Protein AF-A0A6V7IH63-F1 (afdb_monomer_lite)

InterPro domains:
  IPR001715 Calponin homology domain [PF00307] (1-78)
  IPR001715 Calponin homology domain [PS50021] (1-80)
  IPR036872 CH domain superfamily [G3DSA:1.10.418.10] (1-89)
  IPR036872 CH domain superfamily [SSF47576] (2-75)

Sequence (102 aa):
TDWNDGRALCSIVRNLGGPAPMYDKINPDPSYWESNIQQGIDGAKKLGVEPILKAKDMADQNVEHLGVMAYAANFQWVKPRPQASEQIAVHIESTSARVQQP

Radius of gyration: 20.45 Å; chains: 1; bounding box: 69×29×49 Å

Foldseek 3Di:
DVPLLLLVLQVLLVQLQFDADDNVPRDSDLVCSLVSNVRSQVRVVVLVQHQPDHSVLSNDPPRDVVSVVVSVVSSVPRHRDPHPVRDDDDDDPPDDDDDDDD

Secondary structure (DSSP, 8-state):
-TTTTSHHHHHHHHHTT-----GGGS--SGGGHHHHHHHHHHHHHHTT---SS-HHHHHSTT--HHHHHHHHHHGGGSPP---GGG----------------

pLDDT: mean 85.53, std 13.05, range [45.19, 97.62]

Organism: NCBI:txid1563983

Structure (mmCIF, N/CA/C/O backbone):
data_AF-A0A6V7IH63-F1
#
_entry.id   AF-A0A6V7IH63-F1
#
loop_
_atom_site.group_PDB
_atom_site.id
_atom_site.type_symbol
_atom_site.label_atom_id
_atom_site.label_alt_id
_atom_site.label_comp_id
_atom_site.label_asym_id
_atom_site.label_entity_id
_atom_site.label_seq_id
_atom_site.pdbx_PDB_ins_code
_atom_site.Cartn_x
_atom_site.Cartn_y
_atom_site.Cartn_z
_atom_site.occupancy
_atom_site.B_iso_or_equiv
_atom_site.auth_seq_id
_atom_site.auth_comp_id
_atom_site.auth_asym_id
_atom_site.auth_atom_id
_atom_site.pdbx_PDB_model_num
ATOM 1 N N . THR A 1 1 ? 5.692 -13.789 -6.579 1.00 60.56 1 THR A N 1
ATOM 2 C CA . THR A 1 1 ? 4.955 -13.752 -5.297 1.00 60.56 1 THR A CA 1
ATOM 3 C C . THR A 1 1 ? 3.710 -12.909 -5.443 1.00 60.56 1 THR A C 1
ATOM 5 O O . THR A 1 1 ? 3.760 -11.923 -6.164 1.00 60.56 1 THR A O 1
ATOM 8 N N . ASP A 1 2 ? 2.627 -13.259 -4.749 1.00 81.12 2 ASP A N 1
ATOM 9 C CA . ASP A 1 2 ? 1.299 -12.615 -4.872 1.00 81.12 2 ASP A CA 1
ATOM 10 C C . ASP A 1 2 ? 1.223 -11.167 -4.330 1.00 81.12 2 ASP A C 1
ATOM 12 O O . ASP A 1 2 ? 0.152 -10.573 -4.260 1.00 81.12 2 ASP A O 1
ATOM 16 N N . TRP A 1 3 ? 2.356 -10.594 -3.915 1.00 89.25 3 TRP A N 1
ATOM 17 C CA . TRP A 1 3 ? 2.454 -9.259 -3.314 1.00 89.25 3 TRP A CA 1
ATOM 18 C C . TRP A 1 3 ? 2.976 -8.190 -4.276 1.00 89.25 3 TRP A C 1
ATOM 20 O O . TRP A 1 3 ? 2.707 -7.004 -4.089 1.00 89.25 3 TRP A O 1
ATOM 30 N N . ASN A 1 4 ? 3.732 -8.609 -5.290 1.00 91.81 4 ASN A N 1
ATOM 31 C CA . ASN A 1 4 ? 4.547 -7.727 -6.120 1.00 91.81 4 ASN A CA 1
ATOM 32 C C . ASN A 1 4 ? 3.715 -6.809 -7.011 1.00 91.81 4 ASN A C 1
ATOM 34 O O . ASN A 1 4 ? 4.152 -5.719 -7.347 1.00 91.81 4 ASN A O 1
ATOM 38 N N . ASP A 1 5 ? 2.510 -7.231 -7.379 1.00 92.25 5 ASP A N 1
ATOM 39 C CA . ASP A 1 5 ? 1.606 -6.431 -8.203 1.00 92.25 5 ASP A CA 1
ATOM 40 C C . ASP A 1 5 ? 0.896 -5.309 -7.420 1.00 92.25 5 ASP A C 1
ATOM 42 O O . ASP A 1 5 ? 0.202 -4.475 -8.011 1.00 92.25 5 ASP A O 1
ATOM 46 N N . GLY A 1 6 ? 1.058 -5.283 -6.091 1.00 93.25 6 GLY A N 1
ATOM 47 C CA . GLY A 1 6 ? 0.438 -4.333 -5.172 1.00 93.25 6 GLY A CA 1
ATOM 48 C C . GLY A 1 6 ? -1.044 -4.591 -4.879 1.00 93.25 6 GLY A C 1
ATOM 49 O O . GLY A 1 6 ? -1.624 -3.880 -4.055 1.00 93.25 6 GLY A O 1
ATOM 50 N N . ARG A 1 7 ? -1.682 -5.602 -5.487 1.00 94.88 7 ARG A N 1
ATOM 51 C CA . ARG A 1 7 ? -3.122 -5.875 -5.312 1.00 94.88 7 ARG A CA 1
ATOM 52 C C . ARG A 1 7 ? -3.450 -6.314 -3.895 1.00 94.88 7 ARG A C 1
ATOM 54 O O . ARG A 1 7 ? -4.404 -5.799 -3.305 1.00 94.88 7 ARG A O 1
ATOM 61 N N . ALA A 1 8 ? -2.654 -7.227 -3.338 1.00 94.00 8 ALA A N 1
ATOM 62 C CA . ALA A 1 8 ? -2.827 -7.707 -1.969 1.00 94.00 8 ALA A CA 1
ATOM 63 C C . ALA A 1 8 ? -2.691 -6.560 -0.954 1.00 94.00 8 ALA A C 1
ATOM 65 O O . ALA A 1 8 ? -3.580 -6.355 -0.125 1.00 94.00 8 ALA A O 1
ATOM 66 N N . LEU A 1 9 ? -1.631 -5.753 -1.079 1.00 94.94 9 LEU A N 1
ATOM 67 C CA . LEU A 1 9 ? -1.371 -4.625 -0.183 1.00 94.94 9 LEU A CA 1
ATOM 68 C C . LEU A 1 9 ? -2.492 -3.579 -0.239 1.00 94.94 9 LEU A C 1
ATOM 70 O O . LEU A 1 9 ? -3.038 -3.203 0.798 1.00 94.94 9 LEU A O 1
ATOM 74 N N . CYS A 1 10 ? -2.879 -3.143 -1.440 1.00 95.38 10 CYS A N 1
ATOM 75 C CA . CYS A 1 10 ? -3.962 -2.174 -1.614 1.00 95.38 10 CYS A CA 1
ATOM 76 C C . CYS A 1 10 ? -5.292 -2.689 -1.050 1.00 95.38 10 CYS A C 1
ATOM 78 O O . CYS A 1 10 ? -6.027 -1.930 -0.420 1.00 95.38 10 CYS A O 1
ATOM 80 N N . SER A 1 11 ? -5.581 -3.983 -1.215 1.00 93.44 11 SER A N 1
ATOM 81 C CA . SER A 1 11 ? -6.801 -4.597 -0.681 1.00 93.44 11 SER A CA 1
ATOM 82 C C . SER A 1 11 ? -6.818 -4.604 0.849 1.00 93.44 11 SER A C 1
ATOM 84 O O . SER A 1 11 ? -7.831 -4.239 1.443 1.00 93.44 11 SER A O 1
ATOM 86 N N . ILE A 1 12 ? -5.699 -4.947 1.500 1.00 93.75 12 ILE A N 1
ATOM 87 C CA . ILE A 1 12 ? -5.567 -4.900 2.968 1.00 93.75 12 ILE A CA 1
ATOM 88 C C . ILE A 1 12 ? -5.798 -3.477 3.478 1.00 93.75 12 ILE A C 1
ATOM 90 O O . ILE A 1 12 ? -6.632 -3.256 4.355 1.00 93.75 12 ILE A O 1
ATOM 94 N N . VAL A 1 13 ? -5.097 -2.502 2.895 1.00 94.94 13 VAL A N 1
ATOM 95 C CA . VAL A 1 13 ? -5.198 -1.090 3.283 1.00 94.94 13 VAL A CA 1
ATOM 96 C C . VAL A 1 13 ? -6.630 -0.589 3.139 1.00 94.94 13 VAL A C 1
ATOM 98 O O . VAL A 1 13 ? -7.163 0.020 4.065 1.00 94.94 13 VAL A O 1
ATOM 101 N N . ARG A 1 14 ? -7.278 -0.892 2.012 1.00 92.69 14 ARG A N 1
ATOM 102 C CA . ARG A 1 14 ? -8.665 -0.502 1.753 1.00 92.69 14 ARG A CA 1
ATOM 103 C C . ARG A 1 14 ? -9.635 -1.131 2.753 1.00 92.69 14 ARG A C 1
ATOM 105 O O . ARG A 1 14 ? -10.467 -0.420 3.310 1.00 92.69 14 ARG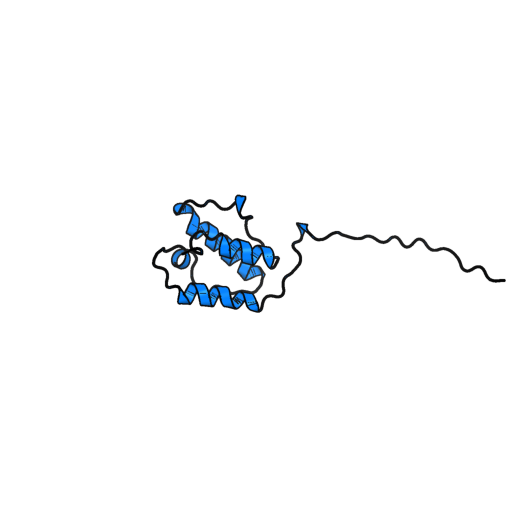 A O 1
ATOM 112 N N . ASN A 1 15 ? -9.499 -2.428 3.024 1.00 91.44 15 ASN A N 1
ATOM 113 C CA . ASN A 1 15 ? -10.363 -3.145 3.966 1.00 91.44 15 ASN A CA 1
ATOM 114 C C . ASN A 1 15 ? -10.204 -2.656 5.413 1.00 91.44 15 ASN A C 1
ATOM 116 O O . ASN A 1 15 ? -11.143 -2.745 6.198 1.00 91.44 15 ASN A O 1
ATOM 120 N N . LEU A 1 16 ? -9.047 -2.092 5.764 1.00 92.75 16 LEU A N 1
ATOM 121 C CA . LEU A 1 16 ? -8.814 -1.454 7.062 1.00 92.75 16 LEU A CA 1
ATOM 122 C C . LEU A 1 16 ? -9.306 0.004 7.126 1.00 92.75 16 LEU A C 1
ATOM 124 O O . LEU A 1 16 ? -9.187 0.647 8.171 1.00 92.75 16 LEU A O 1
ATOM 128 N N . GLY A 1 17 ? -9.882 0.523 6.037 1.00 91.06 17 GLY A N 1
ATOM 129 C CA . GLY A 1 17 ? -10.407 1.885 5.937 1.00 91.06 17 GLY A CA 1
ATOM 130 C C . GLY A 1 17 ? -9.385 2.918 5.452 1.00 91.06 17 GLY A C 1
ATOM 131 O O . GLY A 1 17 ? -9.636 4.119 5.544 1.00 91.06 17 GLY A O 1
ATOM 132 N N . GLY A 1 18 ? -8.228 2.477 4.956 1.00 91.75 18 GLY A N 1
ATOM 133 C CA . GLY A 1 18 ? -7.197 3.334 4.378 1.00 91.75 18 GLY A CA 1
ATOM 134 C C . GLY A 1 18 ? -7.474 3.668 2.908 1.00 91.75 18 GLY A C 1
ATOM 135 O O . GLY A 1 18 ? -8.176 2.930 2.213 1.00 91.75 18 GLY A O 1
ATOM 136 N N . PRO A 1 19 ? -6.924 4.777 2.389 1.00 91.88 19 PRO A N 1
ATOM 137 C CA . PRO A 1 19 ? -7.111 5.143 0.993 1.00 91.88 19 PRO A CA 1
ATOM 138 C C . PRO A 1 19 ? -6.151 4.349 0.102 1.00 91.88 19 PRO A C 1
ATOM 140 O O . PRO A 1 19 ? -4.954 4.618 0.084 1.00 91.88 19 PRO A O 1
ATOM 143 N N . ALA A 1 20 ? -6.692 3.402 -0.660 1.00 93.94 20 ALA A N 1
ATOM 144 C CA . ALA A 1 20 ? -5.974 2.657 -1.690 1.00 93.94 20 ALA A CA 1
ATOM 145 C C . ALA A 1 20 ? -6.891 2.373 -2.900 1.00 93.94 20 ALA A C 1
ATOM 147 O O . ALA A 1 20 ? -8.123 2.366 -2.744 1.00 93.94 20 ALA A O 1
ATOM 148 N N . PRO A 1 21 ? -6.321 2.151 -4.103 1.00 92.31 21 PRO A N 1
ATOM 149 C CA . PRO A 1 21 ? -7.082 1.788 -5.295 1.00 92.31 21 PRO A CA 1
ATOM 150 C C . PRO A 1 21 ? -7.913 0.518 -5.100 1.00 92.31 21 PRO A C 1
ATOM 152 O O . PRO A 1 21 ? -7.537 -0.390 -4.358 1.00 92.31 21 PRO A O 1
ATOM 155 N N . MET A 1 22 ? -9.048 0.449 -5.794 1.00 89.75 22 MET A N 1
ATOM 156 C CA . MET A 1 22 ? -9.854 -0.770 -5.866 1.00 89.75 22 MET A CA 1
ATOM 157 C C . MET A 1 22 ? -9.173 -1.790 -6.789 1.00 89.75 22 MET A C 1
ATOM 159 O O . MET A 1 22 ? -8.462 -1.408 -7.714 1.00 89.75 22 MET A O 1
ATOM 163 N N . TYR A 1 23 ? -9.391 -3.080 -6.531 1.00 88.19 23 TYR A N 1
ATOM 164 C CA . TYR A 1 23 ? -8.746 -4.193 -7.235 1.00 88.19 23 TYR A CA 1
ATOM 165 C C . TYR A 1 23 ? -8.844 -4.115 -8.772 1.00 88.19 23 TYR A C 1
ATOM 167 O O . TYR A 1 23 ? -7.887 -4.430 -9.475 1.00 88.19 23 TYR A O 1
ATOM 175 N N . ASP A 1 24 ? -9.987 -3.673 -9.294 1.00 90.44 24 ASP A N 1
ATOM 176 C CA . ASP A 1 24 ? -10.267 -3.479 -10.722 1.00 90.44 24 ASP A CA 1
ATOM 177 C C . ASP A 1 24 ? -9.509 -2.292 -11.341 1.00 90.44 24 ASP A C 1
ATOM 179 O O . ASP A 1 24 ? -9.252 -2.278 -12.542 1.00 90.44 24 ASP A O 1
ATOM 183 N N . LYS A 1 25 ? -9.112 -1.313 -10.522 1.00 92.00 25 LYS A N 1
ATOM 184 C CA . LYS A 1 25 ? -8.368 -0.113 -10.934 1.00 92.00 25 LYS A CA 1
ATOM 185 C C . LYS A 1 25 ? -6.850 -0.274 -10.846 1.00 92.00 25 LYS A C 1
ATOM 187 O O . LYS A 1 25 ? -6.127 0.659 -11.187 1.00 92.00 25 LYS A O 1
ATOM 192 N N . ILE A 1 26 ? -6.361 -1.424 -10.386 1.00 93.75 26 ILE A N 1
ATOM 193 C CA . ILE A 1 26 ? -4.928 -1.718 -10.292 1.00 93.75 26 ILE A CA 1
ATOM 194 C C . ILE A 1 26 ? -4.454 -2.338 -11.607 1.00 93.75 26 ILE A C 1
ATOM 196 O O . ILE A 1 26 ? -4.926 -3.405 -12.007 1.00 93.75 26 ILE A O 1
ATOM 200 N N . ASN A 1 27 ? -3.490 -1.699 -12.272 1.00 93.88 27 ASN A N 1
ATOM 201 C CA . ASN A 1 27 ? -2.918 -2.224 -13.509 1.00 93.88 27 ASN A CA 1
ATOM 202 C C . ASN A 1 27 ? -2.004 -3.429 -13.196 1.00 93.88 27 ASN A C 1
ATOM 2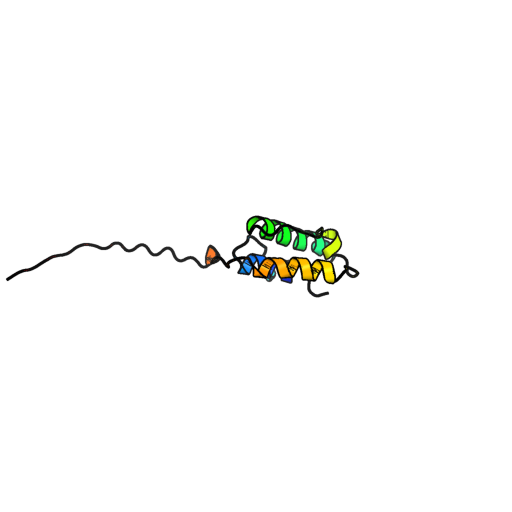04 O O . ASN A 1 27 ? -1.054 -3.259 -12.432 1.00 93.88 27 ASN A O 1
ATOM 208 N N . PRO A 1 28 ? -2.271 -4.637 -13.733 1.00 90.81 28 PRO A N 1
ATOM 209 C CA . PRO A 1 28 ? -1.451 -5.818 -13.458 1.00 90.81 28 PRO A CA 1
ATOM 210 C C . PRO A 1 28 ? -0.092 -5.820 -14.175 1.00 90.81 28 PRO A C 1
ATOM 212 O O . PRO A 1 28 ? 0.727 -6.689 -13.885 1.00 90.81 28 PRO A O 1
ATOM 215 N N . ASP A 1 29 ? 0.152 -4.901 -15.112 1.00 94.31 29 ASP A N 1
ATOM 216 C CA . ASP A 1 29 ? 1.407 -4.839 -15.863 1.00 94.31 29 ASP A CA 1
ATOM 217 C C . ASP A 1 29 ? 2.613 -4.584 -14.923 1.00 94.31 29 ASP A C 1
ATOM 219 O O . ASP A 1 29 ? 2.554 -3.663 -14.099 1.00 94.31 29 ASP A O 1
ATOM 223 N N . PRO A 1 30 ? 3.712 -5.362 -15.039 1.00 93.31 30 PRO A N 1
ATOM 224 C CA . PRO A 1 30 ? 4.922 -5.206 -14.227 1.00 93.31 30 PRO A CA 1
ATOM 225 C C . PRO A 1 30 ? 5.508 -3.794 -14.169 1.00 93.31 30 PRO A C 1
ATOM 227 O O . PRO A 1 30 ? 6.078 -3.408 -13.151 1.00 93.31 30 PRO A O 1
ATOM 230 N N . SER A 1 31 ? 5.339 -2.993 -15.222 1.00 95.00 31 SER A N 1
ATOM 231 C CA . SER A 1 31 ? 5.780 -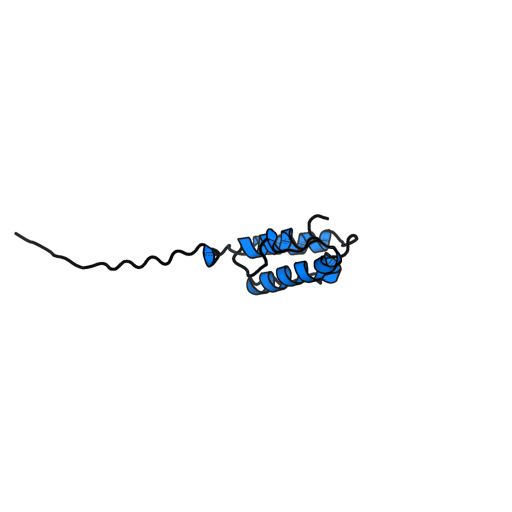1.593 -15.248 1.00 95.00 31 SER A CA 1
ATOM 232 C C . SER A 1 31 ? 5.036 -0.693 -14.251 1.00 95.00 31 SER A C 1
ATOM 234 O O . SER A 1 31 ? 5.542 0.366 -13.885 1.00 95.00 31 SER A O 1
ATOM 236 N N . TYR A 1 32 ? 3.868 -1.124 -13.766 1.00 95.81 32 TYR A N 1
ATOM 237 C CA . TYR A 1 32 ? 3.048 -0.398 -12.794 1.00 95.81 32 TYR A CA 1
ATOM 238 C C . TYR A 1 32 ? 3.172 -0.938 -11.367 1.00 95.81 32 TYR A C 1
ATOM 240 O O . TYR A 1 32 ? 2.694 -0.288 -10.441 1.00 95.81 32 TYR A O 1
ATOM 248 N N . TRP A 1 33 ? 3.822 -2.084 -11.155 1.00 95.25 33 TRP A N 1
ATOM 249 C CA . TRP A 1 33 ? 3.907 -2.750 -9.850 1.00 95.25 33 TRP A CA 1
ATOM 250 C C . TRP A 1 33 ? 4.463 -1.850 -8.747 1.00 95.25 33 TRP A C 1
ATOM 252 O O . TRP A 1 33 ? 3.836 -1.701 -7.699 1.00 95.25 33 TRP A O 1
ATOM 262 N N . GLU A 1 34 ? 5.581 -1.170 -9.007 1.00 96.06 34 GLU A N 1
ATOM 263 C CA . GLU A 1 34 ? 6.169 -0.223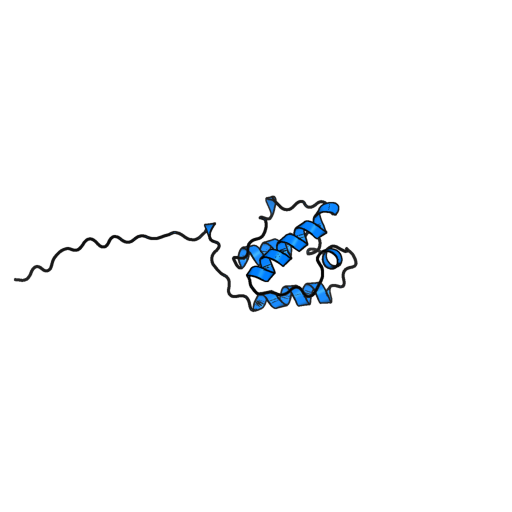 -8.053 1.00 96.06 34 GLU A CA 1
ATOM 264 C C . GLU A 1 34 ? 5.181 0.901 -7.699 1.00 96.06 34 GLU A C 1
ATOM 266 O O . GLU A 1 34 ? 4.997 1.227 -6.527 1.00 96.06 34 GLU A O 1
ATOM 271 N N . SER A 1 35 ? 4.476 1.451 -8.691 1.00 97.19 35 SER A N 1
ATOM 272 C CA . SER A 1 35 ? 3.471 2.497 -8.466 1.00 97.19 35 SER A CA 1
ATOM 273 C C . SER A 1 35 ? 2.254 1.982 -7.690 1.00 97.19 35 SER A C 1
ATOM 275 O O . SER A 1 35 ? 1.736 2.678 -6.813 1.00 97.19 35 SER A O 1
ATOM 277 N N . ASN A 1 36 ? 1.797 0.762 -7.972 1.00 96.50 36 ASN A N 1
ATOM 278 C CA . ASN A 1 36 ? 0.691 0.127 -7.258 1.00 96.50 36 ASN A CA 1
ATOM 279 C C . ASN A 1 36 ? 1.049 -0.092 -5.785 1.00 96.50 36 ASN A C 1
ATOM 281 O O . ASN A 1 36 ? 0.274 0.261 -4.896 1.00 96.50 36 ASN A O 1
ATOM 285 N N . ILE A 1 37 ? 2.243 -0.628 -5.521 1.00 96.12 37 ILE A N 1
ATOM 286 C CA . ILE A 1 37 ? 2.744 -0.834 -4.161 1.00 96.12 37 ILE A CA 1
ATOM 287 C C . ILE A 1 37 ? 2.897 0.505 -3.442 1.00 96.12 37 ILE A C 1
ATOM 289 O O . ILE A 1 37 ? 2.487 0.619 -2.288 1.00 96.12 37 ILE A O 1
ATOM 293 N N . GLN A 1 38 ? 3.432 1.531 -4.110 1.00 97.62 38 GLN A N 1
ATOM 294 C CA . GLN A 1 38 ? 3.603 2.857 -3.518 1.00 97.62 38 GLN A CA 1
ATOM 295 C C . GLN A 1 38 ? 2.262 3.451 -3.063 1.00 97.62 38 GLN A C 1
ATOM 297 O O . GLN A 1 38 ? 2.162 3.947 -1.943 1.00 97.62 38 GLN A O 1
ATOM 302 N N . GLN A 1 39 ? 1.207 3.314 -3.873 1.00 96.88 39 GLN A N 1
ATOM 303 C CA . GLN A 1 39 ? -0.146 3.728 -3.486 1.00 96.88 39 GLN A CA 1
ATOM 304 C C . GLN A 1 39 ? -0.650 2.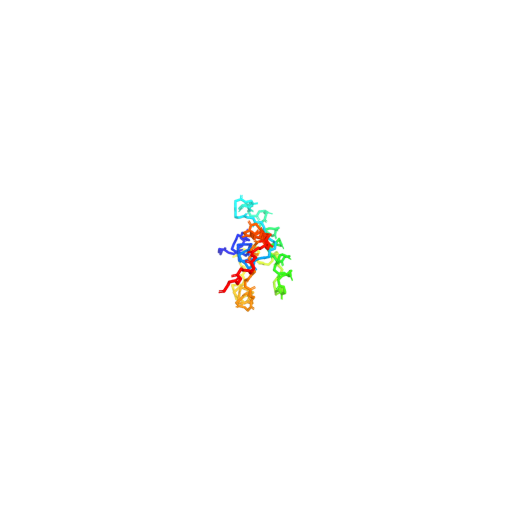976 -2.244 1.00 96.88 39 GLN A C 1
ATOM 306 O O . GLN A 1 39 ? -1.245 3.586 -1.354 1.00 96.88 39 GLN A O 1
ATOM 311 N N . GLY A 1 40 ? -0.379 1.670 -2.153 1.00 96.19 40 GLY A N 1
ATOM 312 C CA . GLY A 1 40 ? -0.673 0.870 -0.964 1.00 96.19 40 GLY A CA 1
ATOM 313 C C . GLY A 1 40 ? 0.088 1.354 0.275 1.00 96.19 40 GLY A C 1
ATOM 314 O O . GLY A 1 40 ? -0.522 1.576 1.319 1.00 96.19 40 GLY A O 1
ATOM 315 N N . ILE A 1 41 ? 1.398 1.593 0.156 1.00 96.94 41 ILE A N 1
ATOM 316 C CA . ILE A 1 41 ? 2.248 2.112 1.241 1.00 96.94 41 ILE A CA 1
ATOM 317 C C . ILE A 1 41 ? 1.747 3.476 1.731 1.00 96.94 41 ILE A C 1
ATOM 319 O O . ILE A 1 41 ? 1.640 3.702 2.936 1.00 96.94 41 ILE A O 1
ATOM 323 N N . ASP A 1 42 ? 1.407 4.388 0.822 1.00 97.31 42 ASP A N 1
ATOM 324 C CA . ASP A 1 42 ? 0.934 5.725 1.191 1.00 97.31 42 ASP A CA 1
ATOM 325 C C . ASP A 1 42 ? -0.436 5.685 1.881 1.00 97.31 42 ASP A C 1
ATOM 327 O O . ASP A 1 42 ? -0.703 6.465 2.802 1.00 97.31 42 ASP A O 1
ATOM 331 N N . GLY A 1 43 ? -1.298 4.746 1.489 1.00 95.44 43 GLY A N 1
ATOM 332 C CA . GLY A 1 43 ? -2.538 4.459 2.203 1.00 95.44 43 GLY A CA 1
ATOM 333 C C . GLY A 1 43 ? -2.298 3.849 3.588 1.00 95.44 43 GLY A C 1
ATOM 334 O O . GLY A 1 43 ? -2.936 4.261 4.558 1.00 95.44 43 GLY A O 1
ATOM 335 N N . ALA A 1 44 ? -1.343 2.924 3.707 1.00 95.19 44 ALA A N 1
ATOM 336 C CA . ALA A 1 44 ? -0.958 2.282 4.964 1.00 95.19 44 ALA A CA 1
ATOM 337 C C . ALA A 1 44 ? -0.380 3.279 5.983 1.00 95.19 44 ALA A C 1
ATOM 339 O O . ALA A 1 44 ? -0.748 3.242 7.157 1.00 95.19 44 ALA A O 1
ATOM 340 N N . LYS A 1 45 ? 0.433 4.245 5.535 1.00 95.75 45 LYS A N 1
ATOM 341 C CA . LYS A 1 45 ? 0.941 5.334 6.389 1.00 95.75 45 LYS A CA 1
ATOM 342 C C . LYS A 1 45 ? -0.181 6.145 7.029 1.00 95.75 45 LYS A C 1
ATOM 344 O O . LYS A 1 45 ? -0.109 6.488 8.204 1.00 95.75 45 LYS A O 1
ATOM 349 N N . LYS A 1 46 ? -1.271 6.399 6.298 1.00 93.81 46 LYS A N 1
ATOM 350 C CA . LYS A 1 46 ? -2.454 7.098 6.839 1.00 93.81 46 LYS A CA 1
ATOM 351 C C . LYS A 1 46 ? -3.214 6.273 7.882 1.00 93.81 46 LYS A C 1
ATOM 353 O O . LYS A 1 46 ? -3.971 6.837 8.668 1.00 93.81 46 LYS A O 1
ATOM 358 N N . LEU A 1 47 ? -2.998 4.958 7.912 1.00 92.00 47 LEU A N 1
ATOM 359 C CA . LEU A 1 47 ? -3.470 4.063 8.970 1.00 92.00 47 LEU A CA 1
ATOM 360 C C . LEU A 1 47 ? -2.487 3.959 10.150 1.00 92.00 47 LEU A C 1
ATOM 362 O O . LEU A 1 47 ? -2.817 3.308 11.139 1.00 92.00 47 LEU A O 1
ATOM 366 N N . GLY A 1 48 ? -1.321 4.612 10.072 1.00 93.31 48 GLY A N 1
ATOM 367 C CA . GLY A 1 48 ? -0.257 4.549 11.076 1.00 93.31 48 GLY A CA 1
ATOM 368 C C . GLY A 1 48 ? 0.699 3.365 10.902 1.00 93.31 48 GLY A C 1
ATOM 369 O O . GLY A 1 48 ? 1.417 3.031 11.840 1.00 93.31 48 GLY A O 1
ATOM 370 N N . VAL A 1 49 ? 0.699 2.710 9.736 1.00 95.25 49 VAL A N 1
ATOM 371 C CA . VAL A 1 49 ? 1.613 1.602 9.429 1.00 95.25 49 VAL A CA 1
ATOM 372 C C . VAL A 1 49 ? 2.806 2.131 8.639 1.00 95.25 49 VAL A C 1
ATOM 374 O O . VAL A 1 49 ? 2.689 2.455 7.455 1.00 95.25 49 VAL A O 1
ATOM 377 N N . GLU A 1 50 ? 3.966 2.197 9.290 1.00 94.69 50 GLU A N 1
ATOM 378 C CA . GLU A 1 50 ? 5.206 2.655 8.661 1.00 94.69 50 GLU A CA 1
ATOM 379 C C . GLU A 1 50 ? 5.819 1.575 7.752 1.00 94.69 50 GLU A C 1
ATOM 381 O O . GLU A 1 50 ? 5.895 0.405 8.145 1.00 94.69 50 GLU A O 1
ATOM 386 N N . PRO A 1 51 ? 6.262 1.928 6.530 1.00 93.38 51 PRO A N 1
ATOM 387 C CA . PRO A 1 51 ? 6.905 0.986 5.627 1.00 93.38 51 PRO A CA 1
ATOM 388 C C . PRO A 1 51 ? 8.286 0.579 6.132 1.00 93.38 51 PRO A C 1
ATOM 390 O O . PRO A 1 51 ? 9.093 1.416 6.531 1.00 93.38 51 PRO A O 1
ATOM 393 N N . ILE A 1 52 ? 8.578 -0.714 6.027 1.00 92.12 52 ILE A N 1
ATOM 394 C CA . ILE A 1 52 ? 9.909 -1.276 6.310 1.00 92.12 52 ILE A CA 1
ATOM 395 C C . ILE A 1 52 ? 10.696 -1.616 5.034 1.00 92.12 52 ILE A C 1
ATOM 397 O O . ILE A 1 52 ? 11.896 -1.855 5.094 1.00 92.12 52 ILE A O 1
ATOM 401 N N . LEU A 1 53 ? 10.023 -1.614 3.880 1.00 90.31 53 LEU A N 1
ATOM 402 C CA . LEU A 1 53 ? 10.585 -1.847 2.550 1.00 90.31 53 LEU A CA 1
ATOM 403 C C . LEU A 1 53 ? 10.183 -0.703 1.619 1.00 90.31 53 LEU A C 1
ATOM 405 O O . LEU A 1 53 ? 9.118 -0.101 1.793 1.00 90.31 53 LEU A O 1
ATOM 409 N N . LYS A 1 54 ? 11.003 -0.418 0.603 1.00 94.00 54 LYS A N 1
ATOM 410 C CA . LYS A 1 54 ? 10.610 0.508 -0.466 1.00 94.00 54 LYS A CA 1
ATOM 411 C C . LYS A 1 54 ? 9.696 -0.203 -1.462 1.00 94.00 54 LYS A C 1
ATOM 413 O O . LYS A 1 54 ? 9.785 -1.416 -1.641 1.00 94.00 54 LYS A O 1
ATOM 418 N N . ALA A 1 55 ? 8.865 0.568 -2.164 1.00 94.44 55 ALA A N 1
ATOM 419 C CA . ALA A 1 55 ? 7.972 0.029 -3.189 1.00 94.44 55 ALA A CA 1
ATOM 420 C C . ALA A 1 55 ? 8.732 -0.731 -4.286 1.00 94.44 55 ALA A C 1
ATOM 422 O O . ALA A 1 55 ? 8.329 -1.827 -4.664 1.00 94.44 55 ALA A O 1
ATOM 423 N N . LYS A 1 56 ? 9.874 -0.187 -4.725 1.00 93.38 56 LYS A N 1
ATOM 424 C CA . LYS A 1 56 ? 10.768 -0.832 -5.691 1.00 93.38 56 LYS A CA 1
ATOM 425 C C . LYS A 1 56 ? 11.241 -2.211 -5.231 1.00 93.38 56 LYS A C 1
ATOM 427 O O . LYS A 1 56 ? 11.224 -3.151 -6.016 1.00 93.38 56 LYS A O 1
ATOM 432 N N . ASP A 1 57 ? 11.629 -2.328 -3.962 1.00 91.31 57 ASP A N 1
ATOM 433 C CA . ASP A 1 57 ? 12.151 -3.578 -3.406 1.00 91.31 57 ASP A CA 1
ATOM 434 C C . ASP A 1 57 ? 11.040 -4.635 -3.326 1.00 91.31 57 ASP A C 1
ATOM 436 O O . ASP A 1 57 ? 11.262 -5.793 -3.651 1.00 91.31 57 ASP A O 1
ATOM 440 N N . MET A 1 58 ? 9.819 -4.230 -2.961 1.00 91.25 58 MET A N 1
ATOM 441 C CA . MET A 1 58 ? 8.650 -5.117 -2.914 1.00 91.25 58 MET A CA 1
ATOM 442 C C . MET A 1 58 ? 8.121 -5.507 -4.309 1.00 91.25 58 MET A C 1
ATOM 444 O O . MET A 1 58 ? 7.504 -6.563 -4.452 1.00 91.25 58 MET A O 1
ATOM 448 N N . ALA A 1 59 ? 8.370 -4.688 -5.335 1.00 92.38 59 ALA A N 1
ATOM 449 C CA . ALA A 1 59 ? 8.022 -4.998 -6.722 1.00 92.38 59 ALA A CA 1
ATOM 450 C C . ALA A 1 59 ? 8.966 -6.046 -7.346 1.00 92.38 59 ALA A C 1
ATOM 452 O O . ALA A 1 59 ? 8.564 -6.759 -8.269 1.00 92.38 59 ALA A O 1
ATOM 453 N N . ASP A 1 60 ? 10.198 -6.179 -6.841 1.00 90.25 60 ASP A N 1
ATOM 454 C CA . ASP A 1 60 ? 11.188 -7.129 -7.359 1.00 90.25 60 ASP A CA 1
ATOM 455 C C . ASP A 1 60 ? 10.717 -8.581 -7.187 1.00 90.25 60 ASP A C 1
ATOM 457 O O . ASP A 1 60 ? 10.339 -9.024 -6.102 1.00 90.25 60 ASP A O 1
ATOM 461 N N . GLN A 1 61 ? 10.748 -9.361 -8.267 1.00 82.81 61 GLN A N 1
ATOM 462 C CA . GLN A 1 61 ? 10.366 -10.777 -8.250 1.00 82.81 61 GLN A CA 1
ATOM 463 C C . GLN A 1 61 ? 11.267 -11.635 -7.354 1.00 82.81 61 GLN A C 1
ATOM 465 O O . GLN A 1 61 ? 10.829 -12.683 -6.884 1.00 82.81 61 GLN A O 1
ATOM 470 N N . ASN A 1 62 ? 12.487 -11.171 -7.086 1.00 81.81 62 ASN A N 1
ATOM 471 C CA . ASN A 1 62 ? 13.452 -11.812 -6.197 1.00 81.81 62 ASN A CA 1
ATOM 472 C C . ASN A 1 62 ? 13.414 -11.232 -4.776 1.00 81.81 62 ASN A C 1
ATOM 474 O O . ASN A 1 62 ? 14.347 -11.457 -4.005 1.00 81.81 62 ASN A O 1
ATOM 478 N N . VAL A 1 63 ? 12.372 -10.463 -4.434 1.00 78.06 63 VAL A N 1
ATOM 479 C CA . VAL A 1 63 ? 12.245 -9.842 -3.114 1.00 78.06 63 VAL A CA 1
ATOM 480 C C . VAL A 1 63 ? 12.360 -10.878 -2.002 1.00 78.06 63 VAL A C 1
ATOM 482 O O . VAL A 1 63 ? 11.741 -11.946 -2.033 1.00 78.06 63 VAL A O 1
ATOM 485 N N . GLU A 1 64 ? 13.112 -10.519 -0.967 1.00 79.75 64 GLU A N 1
ATOM 486 C CA . GLU A 1 64 ? 13.176 -11.296 0.258 1.00 79.75 64 GLU A CA 1
ATOM 487 C C . GLU A 1 64 ? 11.785 -11.361 0.909 1.00 79.75 64 GLU A C 1
ATOM 489 O O . GLU A 1 64 ? 11.241 -10.370 1.406 1.00 79.75 64 GLU A O 1
ATOM 494 N N . HIS A 1 65 ? 11.195 -12.557 0.925 1.00 83.12 65 HIS A N 1
ATOM 495 C CA . HIS A 1 65 ? 9.840 -12.762 1.440 1.00 83.12 65 HIS A CA 1
ATOM 496 C C . HIS A 1 65 ? 9.703 -12.381 2.917 1.00 83.12 65 HIS A C 1
ATOM 498 O O . HIS A 1 65 ? 8.623 -11.975 3.342 1.00 83.12 65 HIS A O 1
ATOM 504 N N . LEU A 1 66 ? 10.785 -12.465 3.696 1.00 85.75 66 LEU A N 1
ATOM 505 C CA . LEU A 1 66 ? 10.764 -12.126 5.115 1.00 85.75 66 LEU A CA 1
ATOM 506 C C . LEU A 1 66 ? 10.390 -10.657 5.346 1.00 85.75 66 LEU A C 1
ATOM 508 O O . LEU A 1 66 ? 9.547 -10.377 6.197 1.00 85.75 66 LEU A O 1
ATOM 512 N N . GLY A 1 67 ? 10.936 -9.731 4.553 1.00 87.19 67 GLY A N 1
ATOM 513 C CA . GLY A 1 67 ? 10.591 -8.313 4.653 1.00 87.19 67 GLY A CA 1
ATOM 514 C C . GLY A 1 67 ? 9.129 -8.044 4.282 1.00 87.19 67 GLY A C 1
ATOM 515 O O . GLY A 1 67 ? 8.441 -7.282 4.957 1.00 87.19 67 GLY A O 1
ATOM 516 N N . VAL A 1 68 ? 8.619 -8.719 3.248 1.00 90.50 68 VAL A N 1
ATOM 517 C CA . VAL A 1 68 ? 7.216 -8.595 2.818 1.00 90.50 68 VAL A CA 1
ATOM 518 C C . VAL A 1 68 ? 6.264 -9.100 3.906 1.00 90.50 68 VAL A C 1
ATOM 520 O O . VAL A 1 68 ? 5.305 -8.414 4.261 1.00 90.50 68 VAL A O 1
ATOM 523 N N . MET A 1 69 ? 6.557 -10.265 4.489 1.00 90.44 69 MET A N 1
ATOM 524 C CA . MET A 1 69 ? 5.738 -10.868 5.545 1.00 90.44 69 MET A CA 1
ATOM 525 C C . MET A 1 69 ? 5.806 -10.073 6.851 1.00 90.44 69 MET A C 1
ATOM 527 O O . MET A 1 69 ? 4.780 -9.886 7.504 1.00 90.44 69 MET A O 1
ATOM 531 N N . ALA A 1 70 ? 6.983 -9.552 7.212 1.00 91.62 70 ALA A N 1
ATOM 532 C CA . ALA A 1 70 ? 7.135 -8.665 8.361 1.00 91.62 70 ALA A CA 1
ATOM 533 C C . ALA A 1 70 ? 6.298 -7.388 8.194 1.00 91.62 70 ALA A C 1
ATOM 535 O O . ALA A 1 70 ? 5.638 -6.956 9.139 1.00 91.62 70 ALA A O 1
ATOM 536 N N . TYR A 1 71 ? 6.253 -6.821 6.983 1.00 92.62 71 TYR A N 1
ATOM 537 C CA . TYR A 1 71 ? 5.422 -5.651 6.713 1.00 92.62 71 TYR A CA 1
ATOM 538 C C . TYR A 1 71 ? 3.931 -5.985 6.806 1.00 92.62 71 TYR A C 1
ATOM 540 O O . TYR A 1 71 ? 3.182 -5.272 7.471 1.00 92.62 71 TYR A O 1
ATOM 548 N N . ALA A 1 72 ? 3.505 -7.102 6.210 1.00 92.44 72 ALA A N 1
ATOM 549 C CA . ALA A 1 72 ? 2.126 -7.579 6.284 1.00 92.44 72 ALA A CA 1
ATOM 550 C C . ALA A 1 72 ? 1.668 -7.832 7.734 1.00 92.44 72 ALA A C 1
ATOM 552 O O . ALA A 1 72 ? 0.542 -7.495 8.101 1.00 92.44 72 ALA A O 1
ATOM 553 N N . ALA A 1 73 ? 2.550 -8.358 8.588 1.00 92.75 73 ALA A N 1
ATOM 554 C CA . ALA A 1 73 ? 2.249 -8.622 9.991 1.00 92.75 73 ALA A CA 1
ATOM 555 C C . ALA A 1 73 ? 1.943 -7.347 10.795 1.00 92.75 73 ALA A C 1
ATOM 557 O O . ALA A 1 73 ? 1.181 -7.415 11.758 1.00 92.75 73 ALA A O 1
ATOM 558 N N . ASN A 1 74 ? 2.463 -6.175 10.414 1.00 92.81 74 ASN A N 1
ATOM 559 C CA . ASN A 1 74 ? 2.165 -4.924 11.126 1.00 92.81 74 ASN A CA 1
ATOM 560 C C . ASN A 1 74 ? 0.684 -4.527 11.037 1.00 92.81 74 ASN A C 1
ATOM 562 O O . ASN A 1 74 ? 0.160 -3.884 11.947 1.00 92.81 74 ASN A O 1
ATOM 566 N N . PHE A 1 75 ? -0.018 -4.957 9.987 1.00 93.44 75 PHE A N 1
ATOM 567 C CA . PHE A 1 75 ? -1.435 -4.653 9.803 1.00 93.44 75 PHE A CA 1
ATOM 568 C C . PHE A 1 75 ? -2.347 -5.362 10.814 1.00 93.44 75 PHE A C 1
ATOM 570 O O . PHE A 1 75 ? -3.465 -4.901 11.029 1.00 93.44 75 PHE A O 1
ATOM 577 N N . GLN A 1 76 ? -1.880 -6.422 11.489 1.00 93.06 76 GLN A N 1
ATOM 578 C CA . GLN A 1 76 ? -2.682 -7.163 12.477 1.00 93.06 76 GLN A CA 1
ATOM 579 C C . GLN A 1 76 ? -3.127 -6.295 13.671 1.00 93.06 76 GLN A C 1
ATOM 581 O O . GLN A 1 76 ? -4.113 -6.604 14.336 1.00 93.06 76 GLN A O 1
ATOM 586 N N . TRP A 1 77 ? -2.408 -5.201 13.938 1.00 90.62 77 TRP A N 1
ATOM 587 C CA . TRP A 1 77 ? -2.671 -4.289 15.053 1.00 90.62 77 TRP A CA 1
ATOM 588 C C . TRP A 1 77 ? -3.548 -3.093 14.664 1.00 90.62 77 TRP A C 1
ATOM 590 O O . TRP A 1 77 ? -3.936 -2.295 15.521 1.00 90.62 77 TRP A O 1
ATOM 600 N N . VAL A 1 78 ? -3.874 -2.949 13.377 1.00 90.88 78 VAL A N 1
ATOM 601 C CA . VAL A 1 78 ? -4.713 -1.859 12.882 1.00 90.88 78 VAL A CA 1
ATOM 602 C C . VAL A 1 78 ? -6.172 -2.203 13.148 1.00 90.88 78 VAL A C 1
ATOM 604 O O . VAL A 1 78 ? -6.701 -3.178 12.622 1.00 90.88 78 VAL A O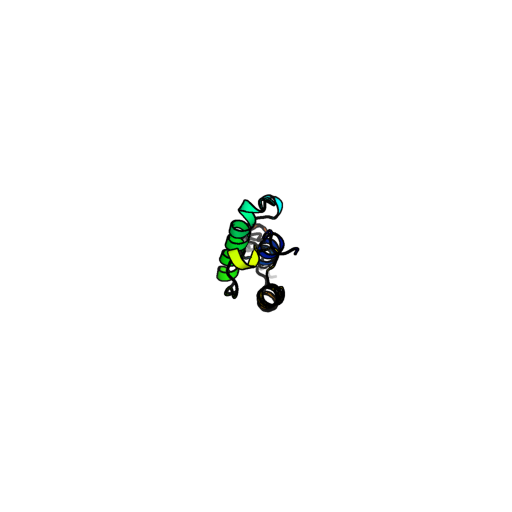 1
ATOM 607 N N . LYS A 1 79 ? -6.856 -1.375 13.944 1.00 88.25 79 LYS A N 1
ATOM 608 C CA . LYS A 1 79 ? -8.307 -1.501 14.129 1.00 88.25 79 LYS A CA 1
ATOM 609 C C . LYS A 1 79 ? -9.016 -1.146 12.812 1.00 88.25 79 LYS A C 1
ATOM 611 O O . LYS A 1 79 ? -8.857 -0.002 12.370 1.00 88.25 79 LYS A O 1
ATOM 616 N N . PRO A 1 80 ? -9.796 -2.062 12.206 1.00 85.50 80 PRO A N 1
ATOM 617 C CA . PRO A 1 80 ? -10.525 -1.768 10.978 1.00 85.50 80 PRO A CA 1
ATOM 618 C C . PRO A 1 80 ? -11.472 -0.585 11.183 1.00 85.50 80 PRO A C 1
ATOM 620 O O . PRO A 1 80 ? -12.185 -0.523 12.189 1.00 85.50 80 PRO A O 1
ATOM 623 N N . ARG A 1 81 ? -11.489 0.355 10.236 1.00 82.94 81 ARG A N 1
ATOM 624 C CA . ARG A 1 81 ? -12.479 1.438 10.200 1.00 82.94 81 ARG A CA 1
ATOM 625 C C . ARG A 1 81 ? -13.431 1.206 9.028 1.00 82.94 81 ARG A C 1
ATOM 627 O O . ARG A 1 81 ? -12.946 0.877 7.946 1.00 82.94 81 ARG A O 1
ATOM 634 N N . PRO A 1 82 ? -14.751 1.404 9.206 1.00 71.38 82 PRO A N 1
ATOM 635 C CA . PRO A 1 82 ? -15.699 1.298 8.104 1.00 71.38 82 PRO A CA 1
ATOM 636 C C . PRO A 1 82 ? -15.287 2.252 6.986 1.00 71.38 82 PRO A C 1
ATOM 638 O O . PRO A 1 82 ? -15.022 3.433 7.252 1.00 71.38 82 PRO A O 1
ATOM 641 N N . GLN A 1 83 ? -15.229 1.760 5.750 1.00 67.31 83 GLN A N 1
ATOM 642 C CA . GLN A 1 83 ? -14.910 2.614 4.610 1.00 67.31 83 GLN A CA 1
ATOM 643 C C . GLN A 1 83 ? -15.967 3.715 4.495 1.00 67.31 83 GLN A C 1
ATOM 645 O O . GLN A 1 83 ? -17.149 3.466 4.710 1.00 67.31 83 GLN A O 1
ATOM 650 N N . ALA A 1 84 ? -15.565 4.936 4.132 1.00 63.28 84 ALA A N 1
ATOM 651 C CA . ALA A 1 84 ? -16.499 6.063 4.027 1.00 63.28 84 ALA A CA 1
ATOM 652 C C . ALA A 1 84 ? -17.677 5.779 3.071 1.00 63.28 84 ALA A C 1
ATOM 654 O O . ALA A 1 84 ? -18.779 6.259 3.303 1.00 63.28 84 ALA A O 1
ATOM 655 N N . SER A 1 85 ? -17.471 4.951 2.039 1.00 63.44 85 SER A N 1
ATOM 656 C CA . SER A 1 85 ? -18.530 4.510 1.120 1.00 63.44 85 SER A CA 1
ATOM 657 C C . SER A 1 85 ? -19.582 3.593 1.754 1.00 63.44 85 SER A C 1
ATOM 659 O O . SER A 1 85 ? -20.649 3.422 1.180 1.00 63.44 85 SER A O 1
ATOM 661 N N . GLU A 1 86 ? -19.284 2.982 2.900 1.00 63.09 86 GLU A N 1
ATOM 662 C CA . GLU A 1 86 ? -20.175 2.067 3.627 1.00 63.09 86 GLU A CA 1
ATOM 663 C C . GLU A 1 86 ? -20.869 2.752 4.817 1.00 63.09 86 GLU A C 1
ATOM 665 O O . GLU A 1 86 ? -21.716 2.150 5.476 1.00 63.09 86 GLU A O 1
ATOM 670 N N . GLN A 1 87 ? -20.526 4.010 5.115 1.00 59.53 87 GLN A N 1
ATOM 671 C CA . GLN A 1 87 ? -21.117 4.750 6.227 1.00 59.53 87 GLN A CA 1
ATOM 672 C C . GLN A 1 87 ? -22.453 5.368 5.800 1.00 59.53 87 GLN A C 1
ATOM 674 O O . GLN A 1 87 ? -22.503 6.275 4.972 1.00 59.53 87 GLN A O 1
ATOM 679 N N . ILE A 1 88 ? -23.549 4.892 6.393 1.00 63.47 88 ILE A N 1
ATOM 680 C CA . ILE A 1 88 ? -24.878 5.493 6.244 1.00 63.47 88 ILE A CA 1
ATOM 681 C C . ILE A 1 88 ? -25.043 6.545 7.346 1.00 63.47 88 ILE A C 1
ATOM 683 O O . ILE A 1 88 ? -25.019 6.216 8.532 1.00 63.47 88 ILE A O 1
ATOM 687 N N . ALA A 1 89 ? -25.220 7.812 6.967 1.00 67.25 89 ALA A N 1
ATOM 688 C CA . ALA A 1 89 ? -25.580 8.867 7.910 1.00 67.25 89 ALA A CA 1
ATOM 689 C C . ALA A 1 89 ? -27.062 8.722 8.288 1.00 67.25 89 ALA A C 1
ATOM 691 O O . ALA A 1 89 ? -27.945 8.972 7.469 1.00 67.25 89 ALA A O 1
ATOM 692 N N . VAL A 1 90 ? -27.340 8.295 9.521 1.00 64.19 90 VAL A N 1
ATOM 693 C CA . VAL A 1 90 ? -28.711 8.170 10.033 1.00 64.19 90 VAL A CA 1
ATOM 694 C C . VAL A 1 90 ? -29.070 9.456 10.772 1.00 64.19 90 VAL A C 1
ATOM 696 O O . VAL A 1 90 ? -28.540 9.725 11.848 1.00 64.19 90 VAL A O 1
ATOM 699 N N . HIS A 1 91 ? -29.956 10.264 10.192 1.00 62.84 91 HIS A N 1
ATOM 700 C CA . HIS A 1 91 ? -30.506 11.448 10.849 1.00 62.84 91 HIS A CA 1
ATOM 701 C C . HIS A 1 91 ? -31.848 11.066 11.489 1.00 62.84 91 HIS A C 1
ATOM 703 O O . HIS A 1 91 ? -32.795 10.735 10.779 1.00 62.84 91 HIS A O 1
ATOM 709 N N . ILE A 1 92 ? -31.926 11.058 12.823 1.00 66.62 92 ILE A N 1
ATOM 710 C CA . ILE A 1 92 ? -33.180 10.805 13.548 1.00 66.62 92 ILE A CA 1
ATOM 711 C C . ILE A 1 92 ? -33.753 12.154 13.979 1.00 66.62 92 ILE A C 1
ATOM 713 O O . ILE A 1 92 ? -33.291 12.754 14.948 1.00 66.62 92 ILE A O 1
ATOM 717 N N . GLU A 1 93 ? -34.775 12.630 13.270 1.00 63.72 93 GLU A N 1
ATOM 718 C CA . GLU A 1 93 ? -35.610 13.738 13.738 1.00 63.72 93 GLU A CA 1
ATOM 719 C C . GLU A 1 93 ? -36.677 13.191 14.695 1.00 63.72 93 GLU A C 1
ATOM 721 O O . GLU A 1 93 ? -37.782 12.820 14.298 1.00 63.72 93 GLU A O 1
ATOM 726 N N . SER A 1 94 ? -36.337 13.108 15.984 1.00 62.50 94 SER A N 1
ATOM 727 C CA . SER A 1 94 ? -37.307 12.804 17.041 1.00 62.50 94 SER A CA 1
ATOM 728 C C . SER A 1 94 ? -38.271 13.980 17.204 1.00 62.50 94 SER A C 1
ATOM 730 O O . SER A 1 94 ? -38.015 14.905 17.973 1.00 62.50 94 SER A O 1
ATOM 732 N N . THR A 1 95 ? -39.391 13.952 16.484 1.00 62.38 95 THR A N 1
ATOM 733 C CA . THR A 1 95 ? -40.501 14.876 16.737 1.00 62.38 95 THR A CA 1
ATOM 734 C C . THR A 1 95 ? -41.250 14.415 17.987 1.00 62.38 95 THR A C 1
ATOM 736 O O . THR A 1 95 ? -41.734 13.288 18.077 1.00 62.38 95 THR A O 1
ATOM 739 N N . SER A 1 96 ? -41.287 15.297 18.980 1.00 73.44 96 SER A N 1
ATOM 740 C CA . SER A 1 96 ? -41.926 15.131 20.282 1.00 73.44 96 SER A CA 1
ATOM 741 C C . SER A 1 96 ? -43.453 15.045 20.182 1.00 73.44 96 SER A C 1
ATOM 743 O O . SER A 1 96 ? -44.063 15.811 19.443 1.00 73.44 96 SER A O 1
ATOM 745 N N . ALA A 1 97 ? -44.081 14.176 20.981 1.00 56.94 97 ALA A N 1
ATOM 746 C CA . ALA A 1 97 ? -45.465 14.315 21.470 1.00 56.94 97 ALA A CA 1
ATOM 747 C C . ALA A 1 97 ? -45.838 13.088 22.322 1.00 56.94 97 ALA A C 1
ATOM 749 O O . ALA A 1 97 ? -45.481 11.974 21.965 1.00 56.94 97 ALA A O 1
ATOM 750 N N . ARG A 1 98 ? -46.599 13.150 23.417 1.00 63.72 98 ARG A N 1
ATOM 751 C CA . ARG A 1 98 ? -47.067 14.204 24.335 1.00 63.72 98 ARG A CA 1
ATOM 752 C C . ARG A 1 98 ? -47.577 13.406 25.553 1.00 63.72 98 ARG A C 1
ATOM 754 O O . ARG A 1 98 ? -48.252 12.400 25.358 1.00 63.72 98 ARG A O 1
ATOM 761 N N . VAL A 1 99 ? -47.241 13.797 26.784 1.00 61.28 99 VAL A N 1
ATOM 762 C CA . VAL A 1 99 ? -47.737 13.110 27.994 1.00 61.28 99 VAL A CA 1
ATOM 763 C C . VAL A 1 99 ? -49.227 13.412 28.145 1.00 61.28 99 VAL A C 1
ATOM 765 O O . VAL A 1 99 ? -49.596 14.581 28.243 1.00 61.28 99 VAL A O 1
ATOM 768 N N . GLN A 1 100 ? -50.073 12.383 28.166 1.00 52.38 100 GLN A N 1
ATOM 769 C CA . GLN A 1 100 ? -51.486 12.522 28.510 1.00 52.38 100 GLN A CA 1
ATOM 770 C C . GLN A 1 100 ? -51.743 11.758 29.812 1.00 52.38 100 GLN A C 1
ATOM 772 O O . GLN A 1 100 ? -51.729 10.531 29.827 1.00 52.38 100 GLN A O 1
ATOM 777 N N . GLN A 1 101 ? -51.909 12.503 30.907 1.00 45.19 101 GLN A N 1
ATOM 778 C CA . GLN A 1 101 ? -52.461 11.992 32.165 1.00 45.19 101 GLN A CA 1
ATOM 779 C C . GLN A 1 101 ? -53.984 12.144 32.133 1.00 45.19 101 GLN A C 1
ATOM 781 O O . GLN A 1 101 ? -54.489 13.197 31.729 1.00 45.19 101 GLN A O 1
ATOM 786 N N . PRO A 1 102 ? -54.697 11.080 32.513 1.00 54.38 102 PRO A N 1
ATOM 787 C CA . PRO A 1 102 ? -55.702 11.181 33.571 1.00 54.38 102 PRO A CA 1
ATOM 788 C C . PRO A 1 102 ? -55.478 10.164 34.697 1.00 54.38 102 PRO A C 1
ATOM 790 O O . PRO A 1 102 ? -55.104 9.007 34.397 1.00 54.38 102 PRO A O 1
#